Protein AF-A0A7Y5SCG9-F1 (afdb_monomer)

Mean predicted aligned error: 5.26 Å

Secondary structure (DSSP, 8-state):
-TT-TTEEEEE-TT--EEEEEEESSGGGHHHHHHHHHHHHHHHHHTHHHHHHHH---SSPPEEEEEESSHHHHGGGGGGSEEEEEEEE-TTS-EEEEEE--

pLDDT: mean 87.72, std 11.24, range [52.88, 98.0]

Sequence (101 aa):
CPVAPGVALARDAAGSLHLVARSESANDVGRTWCELDAALGWAMLNAPLLAAAVSVRIAPPTRHLLAREPREARRLLDGGVRVYALCVNKDGTPIAGVPLN

Solvent-accessible surface area (backbone atoms only — not comparable to full-atom values): 5649 Å² total; per-residue (Å²): 60,98,87,14,78,74,26,47,78,48,69,53,98,84,19,46,41,34,39,39,31,70,25,85,40,65,86,42,39,67,58,46,48,54,35,51,52,48,37,48,54,51,48,62,78,39,28,70,58,45,25,71,76,68,58,31,55,85,63,89,58,50,39,36,39,32,20,58,40,41,74,69,53,52,82,52,47,89,74,71,42,49,48,16,37,44,40,56,46,98,88,63,50,78,41,85,56,49,76,64,129

Structure (mmCIF, N/CA/C/O backbone):
data_AF-A0A7Y5SCG9-F1
#
_entry.id   AF-A0A7Y5SCG9-F1
#
loop_
_atom_site.group_PDB
_atom_site.id
_atom_site.type_symbol
_atom_site.label_atom_id
_atom_site.label_alt_id
_atom_site.label_comp_id
_atom_site.label_asym_id
_atom_site.label_entity_id
_atom_site.label_seq_id
_atom_site.pdbx_PDB_ins_code
_atom_site.Cartn_x
_atom_site.Cartn_y
_atom_site.Cartn_z
_atom_site.occupancy
_atom_site.B_iso_or_equiv
_atom_s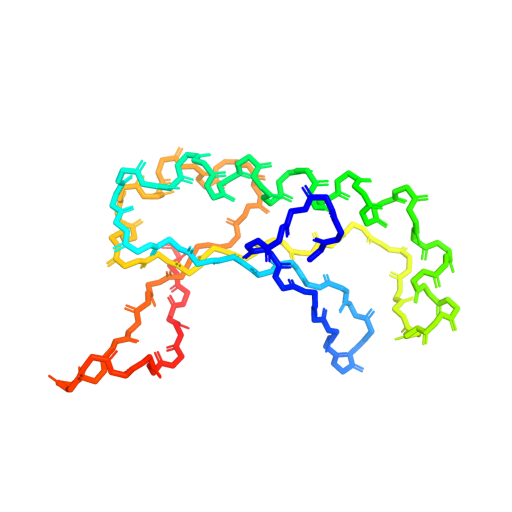ite.auth_seq_id
_atom_site.auth_comp_id
_atom_site.auth_asym_id
_atom_site.auth_atom_id
_atom_site.pdbx_PDB_model_num
ATOM 1 N N . CYS A 1 1 ? -7.805 -0.340 -3.648 1.00 91.75 1 CYS A N 1
ATOM 2 C CA . CYS A 1 1 ? -8.227 0.931 -3.020 1.00 91.75 1 CYS A CA 1
ATOM 3 C C . CYS A 1 1 ? -9.299 1.551 -3.915 1.00 91.75 1 CYS A C 1
ATOM 5 O O . CYS A 1 1 ? -9.126 1.448 -5.124 1.00 91.75 1 CYS A O 1
ATOM 7 N N . PRO A 1 2 ? -10.376 2.178 -3.402 1.00 93.62 2 PRO A N 1
ATOM 8 C CA . PRO A 1 2 ? -11.429 2.733 -4.264 1.00 93.62 2 PRO A CA 1
ATOM 9 C C . PRO A 1 2 ? -10.938 3.789 -5.263 1.00 93.62 2 PRO A C 1
ATOM 11 O O . PRO A 1 2 ? -11.438 3.845 -6.378 1.00 93.62 2 PRO A O 1
ATOM 14 N N . VAL A 1 3 ? -9.936 4.589 -4.884 1.00 95.81 3 VAL A N 1
ATOM 15 C CA . VAL A 1 3 ? -9.367 5.651 -5.740 1.00 95.81 3 VAL A CA 1
ATOM 16 C C . VAL A 1 3 ? -8.096 5.226 -6.484 1.00 95.81 3 VAL A C 1
ATOM 18 O O . VAL A 1 3 ? -7.582 5.975 -7.304 1.00 95.81 3 VAL A O 1
ATOM 21 N N . ALA A 1 4 ? -7.582 4.032 -6.187 1.00 96.69 4 ALA A N 1
ATOM 22 C CA . ALA A 1 4 ? -6.381 3.464 -6.791 1.00 96.69 4 ALA A CA 1
ATOM 23 C C . ALA A 1 4 ? -6.556 1.936 -6.912 1.00 96.69 4 ALA A C 1
ATOM 25 O O . ALA A 1 4 ? -6.158 1.183 -6.011 1.00 96.69 4 ALA A O 1
ATOM 26 N N . PRO A 1 5 ? -7.226 1.452 -7.976 1.00 92.38 5 PRO A N 1
ATOM 27 C CA . PRO A 1 5 ? -7.559 0.035 -8.132 1.00 92.38 5 PRO A CA 1
ATOM 28 C C . PRO A 1 5 ? -6.340 -0.898 -8.143 1.00 92.38 5 PRO A C 1
ATOM 30 O O . PRO A 1 5 ? -6.449 -2.025 -7.667 1.00 92.38 5 PRO A O 1
ATOM 33 N N . GLY A 1 6 ? -5.178 -0.417 -8.601 1.00 94.12 6 GLY A N 1
ATOM 34 C CA . GLY A 1 6 ? -3.907 -1.153 -8.587 1.00 94.12 6 GLY A CA 1
ATOM 35 C C . GLY A 1 6 ? -3.273 -1.331 -7.200 1.00 94.12 6 GLY A C 1
ATOM 36 O O . GLY A 1 6 ? -2.307 -2.081 -7.062 1.00 94.12 6 GLY A O 1
ATOM 37 N N . VAL A 1 7 ? -3.819 -0.685 -6.161 1.00 97.31 7 VAL A N 1
ATOM 38 C CA . VAL A 1 7 ? -3.293 -0.739 -4.790 1.00 97.31 7 VAL A CA 1
ATOM 39 C C . VAL A 1 7 ? -4.147 -1.647 -3.913 1.00 97.31 7 VAL A C 1
ATOM 41 O O . VAL A 1 7 ? -5.310 -1.348 -3.611 1.00 97.31 7 VAL A O 1
ATOM 44 N N . ALA A 1 8 ? -3.550 -2.727 -3.423 1.00 96.50 8 ALA A N 1
ATOM 45 C CA . ALA A 1 8 ? -4.129 -3.574 -2.392 1.00 96.50 8 ALA A CA 1
ATOM 46 C C . ALA A 1 8 ? -3.959 -2.940 -1.001 1.00 96.50 8 ALA A C 1
ATOM 48 O O . ALA A 1 8 ? -2.930 -2.334 -0.698 1.00 96.50 8 ALA A O 1
ATOM 49 N N . LEU A 1 9 ? -4.974 -3.103 -0.149 1.00 95.50 9 LEU A N 1
ATOM 50 C CA . LEU A 1 9 ? -4.908 -2.753 1.268 1.00 95.50 9 LEU A CA 1
ATOM 51 C C . LEU A 1 9 ? -4.752 -4.037 2.074 1.00 95.50 9 LEU A C 1
ATOM 53 O O . LEU A 1 9 ? -5.535 -4.968 1.900 1.00 95.50 9 LEU A O 1
ATOM 57 N N . ALA A 1 10 ? -3.768 -4.072 2.963 1.00 95.12 10 ALA A N 1
ATOM 58 C CA . ALA A 1 10 ? -3.502 -5.214 3.827 1.00 95.12 10 ALA A CA 1
ATOM 59 C C . ALA A 1 10 ? -3.279 -4.763 5.271 1.00 95.12 10 ALA A C 1
ATOM 61 O O . ALA A 1 10 ? -2.806 -3.656 5.519 1.00 95.12 10 ALA A O 1
ATOM 62 N N . ARG A 1 11 ? -3.597 -5.630 6.232 1.00 95.31 11 ARG A N 1
ATOM 63 C CA . ARG A 1 11 ? -3.349 -5.398 7.658 1.00 95.31 11 ARG A CA 1
ATOM 64 C C . ARG A 1 11 ? -2.397 -6.462 8.186 1.00 95.31 11 ARG A C 1
ATOM 66 O O . ARG A 1 11 ? -2.606 -7.641 7.907 1.00 95.31 11 ARG A O 1
ATOM 73 N N . ASP A 1 12 ? -1.391 -6.061 8.955 1.00 94.56 12 ASP A N 1
ATOM 74 C CA . ASP A 1 12 ? -0.533 -7.012 9.668 1.00 94.56 12 ASP A CA 1
ATOM 75 C C . ASP A 1 12 ? -1.176 -7.505 10.986 1.00 94.56 12 ASP A C 1
ATOM 77 O O . ASP A 1 12 ? -2.279 -7.107 11.374 1.00 94.56 12 ASP A O 1
ATOM 81 N N . ALA A 1 13 ? -0.486 -8.398 11.699 1.00 94.00 13 ALA A N 1
ATOM 82 C CA . ALA A 1 13 ? -0.947 -8.901 12.996 1.00 94.00 13 ALA A CA 1
ATOM 83 C C . ALA A 1 13 ? -0.954 -7.827 14.103 1.00 94.00 13 ALA A C 1
ATOM 85 O O . ALA A 1 13 ? -1.678 -7.967 15.085 1.00 94.00 13 ALA A O 1
ATOM 86 N N . ALA A 1 14 ? -0.182 -6.748 13.944 1.00 94.25 14 ALA A N 1
ATOM 87 C CA . ALA A 1 14 ? -0.131 -5.617 14.869 1.00 94.25 14 ALA A CA 1
ATOM 88 C C . ALA A 1 14 ? -1.191 -4.540 14.558 1.00 94.25 14 ALA A C 1
ATOM 90 O O . ALA A 1 14 ? -1.231 -3.494 15.212 1.00 94.25 14 ALA A O 1
ATOM 91 N N . GLY A 1 15 ? -2.039 -4.765 13.550 1.00 95.25 15 GLY A N 1
ATOM 92 C CA . GLY A 1 15 ? -3.058 -3.821 13.108 1.00 95.25 15 GLY A CA 1
ATOM 93 C C . GLY A 1 15 ? -2.519 -2.672 12.252 1.00 95.25 15 GLY A C 1
ATOM 94 O O . GLY A 1 15 ? -3.246 -1.716 12.003 1.00 95.25 15 GLY A O 1
ATOM 95 N N . SER A 1 16 ? -1.266 -2.705 11.802 1.00 96.12 16 SER A N 1
ATOM 96 C CA . SER A 1 16 ? -0.730 -1.703 10.874 1.00 96.12 16 SER A CA 1
ATOM 97 C C . SER A 1 16 ? -1.368 -1.859 9.495 1.00 96.12 16 SER A C 1
ATOM 99 O O . SER A 1 16 ? -1.547 -2.979 9.015 1.00 96.12 16 SER A O 1
ATOM 101 N N . LEU A 1 17 ? -1.690 -0.738 8.847 1.00 96.69 17 LEU A N 1
ATOM 102 C CA . LEU A 1 17 ? -2.183 -0.721 7.471 1.00 96.69 17 LEU A CA 1
ATOM 103 C C . LEU A 1 17 ? -1.009 -0.651 6.484 1.00 96.69 17 LEU A C 1
ATOM 105 O O . LEU A 1 17 ? -0.089 0.156 6.634 1.00 96.69 17 LEU A O 1
ATOM 109 N N . HIS A 1 18 ? -1.080 -1.482 5.453 1.00 96.75 18 HIS A N 1
ATOM 110 C CA . HIS A 1 18 ? -0.117 -1.586 4.369 1.00 96.75 18 HIS A CA 1
ATOM 111 C C . HIS A 1 18 ? -0.813 -1.326 3.035 1.00 96.75 18 HIS A C 1
ATOM 113 O O . HIS A 1 18 ? -1.884 -1.872 2.763 1.00 96.75 18 HIS A O 1
ATOM 119 N N . LEU A 1 19 ? -0.183 -0.505 2.202 1.00 97.12 19 LEU A N 1
ATOM 120 C CA . LEU A 1 19 ? -0.597 -0.226 0.832 1.00 97.12 19 LEU A CA 1
ATOM 121 C C . LEU A 1 19 ? 0.395 -0.912 -0.094 1.00 97.12 19 LEU A C 1
ATOM 123 O O . LEU A 1 19 ? 1.585 -0.610 -0.036 1.00 97.12 19 LEU A O 1
ATOM 127 N N . VAL A 1 20 ? -0.072 -1.850 -0.910 1.00 96.12 20 VAL A N 1
ATOM 128 C CA . VAL A 1 20 ? 0.794 -2.679 -1.753 1.00 96.12 20 VAL A CA 1
ATOM 129 C C . VAL A 1 20 ? 0.407 -2.486 -3.206 1.00 96.12 20 VAL A C 1
ATOM 131 O O . VAL A 1 20 ? -0.745 -2.706 -3.572 1.00 96.12 20 VAL A O 1
ATOM 134 N N . ALA A 1 21 ? 1.371 -2.100 -4.031 1.00 94.94 21 ALA A N 1
ATOM 135 C CA . ALA A 1 21 ? 1.197 -1.972 -5.468 1.00 94.94 21 ALA A CA 1
ATOM 136 C C . ALA A 1 21 ? 2.277 -2.760 -6.209 1.00 94.94 21 ALA A C 1
ATOM 138 O O . ALA A 1 21 ? 3.357 -3.023 -5.669 1.00 94.94 21 ALA A O 1
ATOM 139 N N . ARG A 1 22 ? 1.978 -3.144 -7.451 1.00 93.00 22 ARG A N 1
ATOM 140 C CA . ARG A 1 22 ? 2.884 -3.908 -8.309 1.00 93.00 22 ARG A CA 1
ATOM 141 C C . ARG A 1 22 ? 3.142 -3.156 -9.608 1.00 93.00 22 ARG A C 1
ATOM 143 O O . ARG A 1 22 ? 2.199 -2.760 -10.282 1.00 93.00 22 ARG A O 1
ATOM 150 N N . SER A 1 23 ? 4.417 -3.030 -9.945 1.00 91.62 23 SER A N 1
ATOM 151 C CA . SER A 1 23 ? 4.925 -2.515 -11.211 1.00 91.62 23 SER A CA 1
ATOM 152 C C . SER A 1 23 ? 5.458 -3.685 -12.042 1.00 91.62 23 SER A C 1
ATOM 154 O O . SER A 1 23 ? 6.289 -4.471 -11.570 1.00 91.62 23 SER A O 1
ATOM 156 N N . GLU A 1 24 ? 4.955 -3.819 -13.269 1.00 88.56 24 GLU A N 1
ATOM 157 C CA . GLU A 1 24 ? 5.327 -4.895 -14.197 1.00 88.56 24 GLU A CA 1
ATOM 158 C C . GLU A 1 24 ? 6.526 -4.524 -15.075 1.00 88.56 24 GLU A C 1
ATOM 160 O O . GLU A 1 24 ? 7.171 -5.406 -15.645 1.00 88.56 24 GLU A O 1
ATOM 165 N N . SER A 1 25 ? 6.833 -3.231 -15.198 1.00 88.94 25 SER A N 1
ATOM 166 C CA . SER A 1 25 ? 7.907 -2.725 -16.059 1.00 88.94 25 SER A CA 1
ATOM 167 C C . SER A 1 25 ? 8.483 -1.418 -15.527 1.00 88.94 25 SER A C 1
ATOM 169 O O . SER A 1 25 ? 7.804 -0.683 -14.822 1.00 88.94 25 SER A O 1
ATOM 171 N N . ALA A 1 26 ? 9.698 -1.050 -15.924 1.00 84.94 26 ALA A N 1
ATOM 172 C CA . ALA A 1 26 ? 10.261 0.256 -15.560 1.00 84.94 26 ALA A CA 1
ATOM 173 C C . ALA A 1 26 ? 9.344 1.448 -15.923 1.00 84.94 26 ALA A C 1
ATOM 175 O O . ALA A 1 26 ? 9.273 2.438 -15.193 1.00 84.94 26 ALA A O 1
ATOM 176 N N . ASN A 1 27 ? 8.591 1.333 -17.021 1.00 87.25 27 ASN A N 1
ATOM 177 C CA . ASN A 1 27 ? 7.748 2.407 -17.547 1.00 87.25 27 ASN A CA 1
ATOM 178 C C . ASN A 1 27 ? 6.493 2.685 -16.705 1.00 87.25 27 ASN A C 1
ATOM 180 O O . ASN A 1 27 ? 5.937 3.779 -16.793 1.00 87.25 27 ASN A O 1
ATOM 184 N N . ASP A 1 28 ? 6.022 1.726 -15.900 1.00 89.94 28 ASP A N 1
ATOM 185 C CA . ASP A 1 28 ? 4.814 1.900 -15.082 1.00 89.94 28 ASP A CA 1
ATOM 186 C C . ASP A 1 28 ? 5.102 2.282 -13.624 1.00 89.94 28 ASP A C 1
ATOM 188 O O . ASP A 1 28 ? 4.169 2.582 -12.874 1.00 89.94 28 ASP A O 1
ATOM 192 N N . VAL A 1 29 ? 6.377 2.341 -13.229 1.00 89.06 29 VAL A N 1
ATOM 193 C CA . VAL A 1 29 ? 6.805 2.676 -11.866 1.00 89.06 29 VAL A CA 1
ATOM 194 C C . VAL A 1 29 ? 6.234 4.027 -11.423 1.00 89.06 29 VAL A C 1
ATOM 196 O O . VAL A 1 29 ? 5.643 4.116 -10.349 1.00 89.06 29 VAL A O 1
ATOM 199 N N . GLY A 1 30 ? 6.355 5.072 -12.251 1.00 88.88 30 GLY A N 1
ATOM 200 C CA . GLY A 1 30 ? 5.863 6.414 -11.915 1.00 88.88 30 GLY A CA 1
ATOM 201 C C . GLY A 1 30 ? 4.343 6.465 -11.727 1.00 88.88 30 GLY A C 1
ATOM 202 O O . GLY A 1 30 ? 3.852 7.067 -10.776 1.00 88.88 30 GLY A O 1
ATOM 203 N N . ARG A 1 31 ? 3.585 5.758 -12.575 1.00 92.12 31 ARG A N 1
ATOM 204 C CA . ARG A 1 31 ? 2.129 5.622 -12.412 1.00 92.12 31 ARG A CA 1
ATOM 205 C C . ARG A 1 31 ? 1.787 4.893 -11.111 1.00 92.12 31 ARG A C 1
ATOM 207 O O . ARG A 1 31 ? 0.962 5.370 -10.340 1.00 92.12 31 ARG A O 1
ATOM 214 N N . THR A 1 32 ? 2.449 3.765 -10.862 1.00 92.88 32 THR A N 1
ATOM 215 C CA . THR A 1 32 ? 2.245 2.932 -9.667 1.00 92.88 32 THR A CA 1
ATOM 216 C C . THR A 1 32 ? 2.558 3.710 -8.384 1.00 92.88 32 THR A C 1
ATOM 218 O O . THR A 1 32 ? 1.885 3.553 -7.367 1.00 92.88 32 THR A O 1
ATOM 221 N N . TRP A 1 33 ? 3.547 4.603 -8.440 1.00 91.19 33 TRP A N 1
ATOM 222 C CA . TRP A 1 33 ? 3.852 5.541 -7.367 1.00 91.19 33 TRP A CA 1
ATOM 223 C C . TRP A 1 33 ? 2.697 6.512 -7.097 1.00 91.19 33 TRP A C 1
ATOM 225 O O . TRP A 1 33 ? 2.236 6.618 -5.961 1.00 91.19 33 TRP A O 1
ATOM 235 N N . CYS A 1 34 ? 2.191 7.196 -8.128 1.00 92.44 34 CYS A N 1
ATOM 236 C CA . CYS A 1 34 ? 1.061 8.115 -7.975 1.00 92.44 34 CYS A CA 1
ATOM 237 C C . CYS A 1 34 ? -0.182 7.410 -7.408 1.00 92.44 34 CYS A C 1
ATOM 239 O O . CYS A 1 34 ? -0.900 7.982 -6.590 1.00 92.44 34 CYS A O 1
ATOM 241 N N . GLU A 1 35 ? -0.417 6.157 -7.799 1.00 95.25 35 GLU A N 1
ATOM 242 C CA . GLU A 1 35 ? -1.489 5.331 -7.239 1.00 95.25 35 GLU A CA 1
ATOM 243 C C . GLU A 1 35 ? -1.289 5.051 -5.740 1.00 95.25 35 GLU A C 1
ATOM 245 O O . GLU A 1 35 ? -2.249 5.138 -4.970 1.00 95.25 35 GLU A O 1
ATOM 250 N N . LEU A 1 36 ? -0.057 4.764 -5.301 1.00 95.25 36 LEU A N 1
ATOM 251 C CA . LEU A 1 36 ? 0.270 4.597 -3.879 1.00 95.25 36 LEU A CA 1
ATOM 252 C C . LEU A 1 36 ? 0.036 5.883 -3.076 1.00 95.25 36 LEU A C 1
ATOM 254 O O . LEU A 1 36 ? -0.484 5.805 -1.961 1.00 95.25 36 LEU A O 1
ATOM 258 N N . ASP A 1 37 ? 0.370 7.051 -3.626 1.00 94.56 37 ASP A N 1
ATOM 259 C CA . ASP A 1 37 ? 0.131 8.340 -2.964 1.00 94.56 37 ASP A CA 1
ATOM 260 C C . ASP A 1 37 ? -1.361 8.688 -2.896 1.00 94.56 37 ASP A C 1
ATOM 262 O O . ASP A 1 37 ? -1.856 9.118 -1.850 1.00 94.56 37 ASP A O 1
ATOM 266 N N . ALA A 1 38 ? -2.117 8.419 -3.963 1.00 96.75 38 ALA A N 1
ATOM 267 C CA . ALA A 1 38 ? -3.571 8.570 -3.954 1.00 96.75 38 ALA A CA 1
ATOM 268 C C . ALA A 1 38 ? -4.226 7.643 -2.914 1.00 96.75 38 ALA A C 1
ATOM 270 O O . ALA A 1 38 ? -5.091 8.069 -2.142 1.00 96.75 38 ALA A O 1
ATOM 271 N N . ALA A 1 39 ? -3.781 6.384 -2.844 1.00 97.69 39 ALA A N 1
ATOM 272 C CA . ALA A 1 39 ? -4.251 5.427 -1.849 1.00 97.69 39 ALA A CA 1
ATOM 273 C C . ALA A 1 39 ? -3.893 5.846 -0.417 1.00 97.69 39 ALA A C 1
ATOM 275 O O . ALA A 1 39 ? -4.711 5.663 0.486 1.00 97.69 39 ALA A O 1
ATOM 276 N N . LEU A 1 40 ? -2.706 6.426 -0.208 1.00 96.56 40 LEU A N 1
ATOM 277 C CA . LEU A 1 40 ? -2.281 6.975 1.079 1.00 96.56 40 LEU A CA 1
ATOM 278 C C . LEU A 1 40 ? -3.211 8.100 1.528 1.00 96.56 40 LEU A C 1
ATOM 280 O O . LEU A 1 40 ? -3.752 8.029 2.631 1.00 96.56 40 LEU A O 1
ATOM 284 N N . GLY A 1 41 ? -3.439 9.095 0.668 1.00 96.88 41 GLY A N 1
ATOM 285 C CA . GLY A 1 41 ? -4.334 10.212 0.970 1.00 96.88 41 GLY A CA 1
ATOM 286 C C . GLY A 1 41 ? -5.746 9.733 1.307 1.00 96.88 41 GLY A C 1
ATOM 287 O O . GLY A 1 41 ? -6.312 10.125 2.329 1.00 96.88 41 GLY A O 1
ATOM 288 N N . TRP A 1 42 ? -6.286 8.806 0.512 1.00 97.94 42 TRP A N 1
ATOM 289 C CA . TRP A 1 42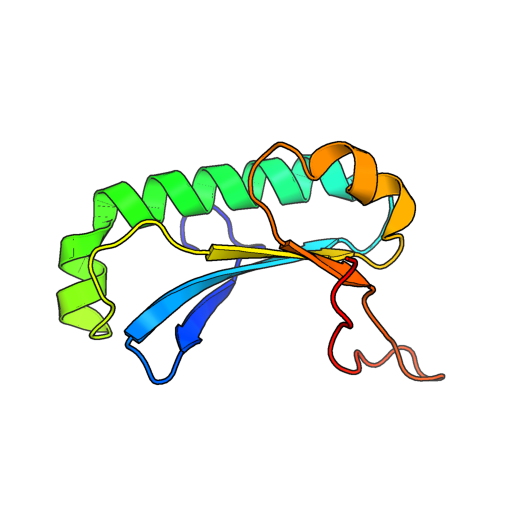 ? -7.589 8.203 0.787 1.00 97.94 42 TRP A CA 1
ATOM 290 C C . TRP A 1 42 ? -7.617 7.451 2.122 1.00 97.94 42 TRP A C 1
ATOM 292 O O . TRP A 1 42 ? -8.541 7.647 2.911 1.00 97.94 42 TRP A O 1
ATOM 302 N N . ALA A 1 43 ? -6.614 6.619 2.407 1.00 97.38 43 ALA A N 1
ATOM 303 C CA . ALA A 1 43 ? -6.563 5.840 3.640 1.00 97.38 43 ALA A CA 1
ATOM 304 C C . ALA A 1 43 ? -6.444 6.738 4.878 1.00 97.38 43 ALA A C 1
ATOM 306 O O . ALA A 1 43 ? -7.083 6.462 5.889 1.00 97.38 43 ALA A O 1
ATOM 307 N N . MET A 1 44 ? -5.683 7.832 4.792 1.00 97.31 44 MET A N 1
ATOM 308 C CA . MET A 1 44 ? -5.559 8.808 5.876 1.00 97.31 44 MET A CA 1
ATOM 309 C C . MET A 1 44 ? -6.872 9.558 6.128 1.00 97.31 44 MET A C 1
ATOM 311 O O . MET A 1 44 ? -7.293 9.666 7.277 1.00 97.31 44 MET A O 1
ATOM 315 N N . LEU A 1 45 ? -7.559 10.009 5.072 1.00 98.00 45 LEU A N 1
ATOM 316 C CA . LEU A 1 45 ? -8.865 10.672 5.189 1.00 98.00 45 LEU A CA 1
ATOM 317 C C . LEU A 1 45 ? -9.954 9.746 5.755 1.00 98.00 45 LEU A C 1
ATOM 319 O O . LEU A 1 45 ? -10.883 10.212 6.407 1.00 98.00 45 LEU A O 1
ATOM 323 N N . ASN A 1 46 ? -9.830 8.436 5.530 1.00 97.62 46 ASN A N 1
ATOM 324 C CA . ASN A 1 46 ? -10.798 7.427 5.964 1.00 97.62 46 ASN A CA 1
ATOM 325 C C . ASN A 1 46 ? -10.299 6.583 7.150 1.00 97.62 46 ASN A C 1
ATOM 327 O O . ASN A 1 46 ? -10.881 5.539 7.449 1.00 97.62 46 ASN A O 1
ATOM 331 N N . ALA A 1 47 ? -9.237 7.008 7.844 1.00 96.62 47 ALA A N 1
ATOM 332 C CA . ALA A 1 47 ? -8.591 6.197 8.876 1.00 96.62 47 ALA A CA 1
ATOM 333 C C . ALA A 1 47 ? -9.540 5.754 10.012 1.00 96.62 47 ALA A C 1
ATOM 335 O O . ALA A 1 47 ? -9.480 4.579 10.380 1.00 96.62 47 ALA A O 1
ATOM 336 N N . PRO A 1 48 ? -10.465 6.594 10.530 1.00 97.31 48 PRO A N 1
ATOM 337 C CA . PRO A 1 48 ? -11.435 6.151 11.536 1.00 97.31 48 PRO A CA 1
ATOM 338 C C . PRO A 1 48 ? -12.393 5.068 11.021 1.00 97.31 48 PRO A C 1
ATOM 340 O O . PRO A 1 48 ? -12.694 4.116 11.738 1.00 97.31 48 PRO A O 1
ATOM 343 N N . LEU A 1 49 ? -12.837 5.175 9.764 1.00 96.12 49 LEU A N 1
ATOM 344 C CA . LEU A 1 49 ? -13.718 4.186 9.141 1.00 96.12 49 LEU A CA 1
ATOM 345 C C . LEU A 1 49 ? -12.992 2.852 8.944 1.00 96.12 49 LEU A C 1
ATOM 347 O O . LEU A 1 49 ? -13.537 1.796 9.254 1.00 96.12 49 LEU A O 1
ATOM 351 N N . LEU A 1 50 ? -11.745 2.899 8.472 1.00 95.94 50 LEU A N 1
ATOM 352 C CA . LEU A 1 50 ? -10.905 1.711 8.334 1.00 95.94 50 LEU A CA 1
ATOM 353 C C . LEU A 1 50 ? -10.649 1.059 9.700 1.00 95.94 50 LEU A C 1
ATOM 355 O O . LEU A 1 50 ? -10.754 -0.161 9.823 1.00 95.94 50 LEU A O 1
ATOM 359 N N . ALA A 1 51 ? -10.365 1.851 10.738 1.00 96.56 51 ALA A N 1
ATOM 360 C CA . ALA A 1 51 ? -10.186 1.350 12.099 1.00 96.56 51 ALA A CA 1
ATOM 361 C C . ALA A 1 51 ? -11.447 0.64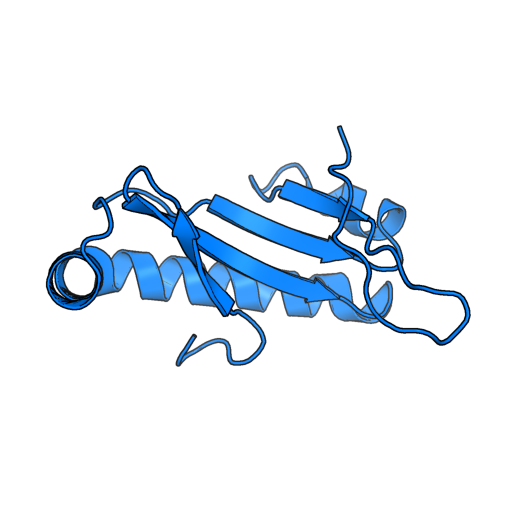4 12.620 1.00 96.56 51 ALA A C 1
ATOM 363 O O . ALA A 1 51 ? -11.345 -0.436 13.198 1.00 96.56 51 ALA A O 1
ATOM 364 N N . ALA A 1 52 ? -12.634 1.192 12.358 1.00 96.81 52 ALA A N 1
ATOM 365 C CA . ALA A 1 52 ? -13.894 0.560 12.742 1.00 96.81 52 ALA A CA 1
ATOM 366 C C . ALA A 1 52 ? -14.189 -0.725 11.946 1.00 96.81 52 ALA A C 1
ATOM 368 O O . ALA A 1 52 ? -14.625 -1.718 12.521 1.00 96.81 52 ALA A O 1
ATOM 369 N N . ALA A 1 53 ? -13.939 -0.725 10.633 1.00 95.25 53 ALA A N 1
ATOM 370 C CA . ALA A 1 53 ? -14.312 -1.829 9.748 1.00 95.25 53 ALA A CA 1
ATOM 371 C C . ALA A 1 53 ? -13.357 -3.028 9.822 1.00 95.25 53 ALA A C 1
ATOM 373 O O . ALA A 1 53 ? -13.787 -4.174 9.727 1.00 95.25 53 ALA A O 1
ATOM 374 N N . VAL A 1 54 ? -12.053 -2.769 9.950 1.00 94.00 54 VAL A N 1
ATOM 375 C CA . VAL A 1 54 ? -11.007 -3.801 9.860 1.00 94.00 54 VAL A CA 1
ATOM 376 C C . VAL A 1 54 ? -9.978 -3.704 10.987 1.00 94.00 54 VAL A C 1
ATOM 378 O O . VAL A 1 54 ? -8.891 -4.263 10.864 1.00 94.00 54 VAL A O 1
ATOM 381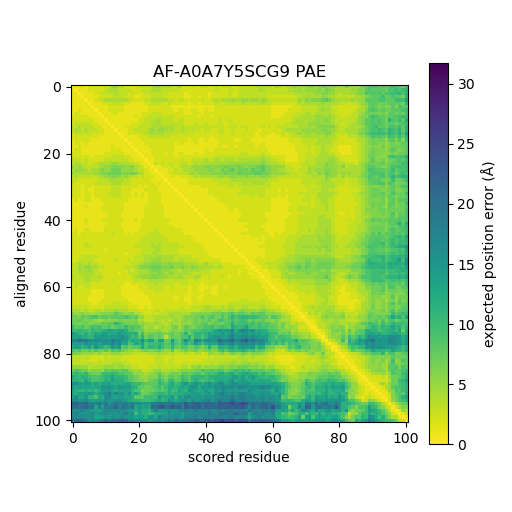 N N . SER A 1 55 ? -10.288 -3.014 12.089 1.00 93.81 55 SER A N 1
ATOM 382 C CA . SER A 1 55 ? -9.443 -2.923 13.297 1.00 93.81 55 SER A CA 1
ATOM 383 C C . SER A 1 55 ? -7.983 -2.552 13.007 1.00 93.81 55 SER A C 1
ATOM 385 O O . SER A 1 55 ? -7.059 -3.128 13.582 1.00 93.81 55 SER A O 1
ATOM 387 N N . VAL A 1 56 ? -7.760 -1.626 12.073 1.00 95.56 56 VAL A N 1
ATOM 388 C CA . VAL A 1 56 ? -6.427 -1.052 11.840 1.00 95.56 56 VAL A CA 1
ATOM 389 C C . VAL A 1 56 ? -6.127 0.039 12.866 1.00 95.56 56 VAL A C 1
ATOM 391 O O . VAL A 1 56 ? -7.024 0.738 13.338 1.00 95.56 56 VAL A O 1
ATOM 394 N N . ARG A 1 57 ? -4.848 0.224 13.187 1.00 95.12 57 ARG A N 1
ATOM 395 C CA . ARG A 1 57 ? -4.370 1.371 13.959 1.00 95.12 57 ARG A CA 1
ATOM 396 C C . ARG A 1 57 ? -4.492 2.638 13.120 1.00 95.12 57 ARG A C 1
ATOM 398 O O . ARG A 1 57 ? -4.179 2.638 11.930 1.00 95.12 57 ARG A O 1
ATOM 405 N N . ILE A 1 58 ? -4.884 3.730 13.765 1.00 94.25 58 ILE A N 1
ATOM 406 C CA . ILE A 1 58 ? -4.910 5.056 13.146 1.00 94.25 58 ILE A CA 1
ATOM 407 C C . ILE A 1 58 ? -3.472 5.585 13.119 1.00 94.25 58 ILE A C 1
ATOM 409 O O . ILE A 1 58 ? -2.997 6.198 14.071 1.00 94.25 58 ILE A O 1
ATOM 413 N N . ALA A 1 59 ? -2.760 5.281 12.041 1.00 93.62 59 ALA A N 1
ATOM 414 C CA . ALA A 1 59 ? -1.398 5.730 11.777 1.00 93.62 59 ALA A CA 1
ATOM 415 C C . ALA A 1 59 ? -1.169 5.816 10.257 1.00 93.62 59 ALA A C 1
ATOM 417 O O . ALA A 1 59 ? -1.896 5.158 9.506 1.00 93.62 59 ALA A O 1
ATOM 418 N N . PRO A 1 60 ? -0.167 6.583 9.785 1.00 94.31 60 PRO A N 1
ATOM 419 C CA . PRO A 1 60 ? 0.205 6.590 8.375 1.00 94.31 60 PRO A CA 1
ATOM 420 C C . PRO A 1 60 ? 0.526 5.169 7.870 1.00 94.31 60 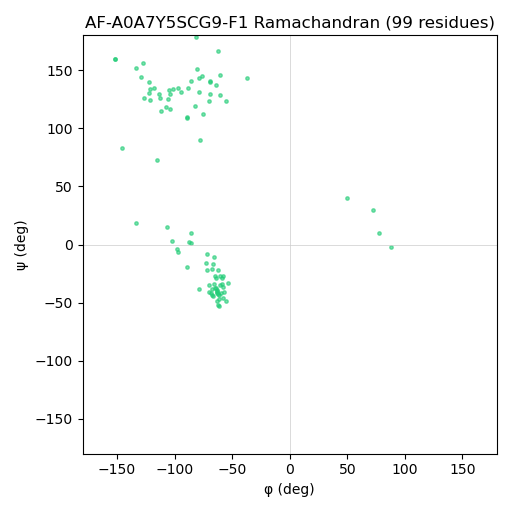PRO A C 1
ATOM 422 O O . PRO A 1 60 ? 1.397 4.503 8.440 1.00 94.31 60 PRO A O 1
ATOM 425 N N . PRO A 1 61 ? -0.161 4.684 6.821 1.00 95.19 61 PRO A N 1
ATOM 426 C CA . PRO A 1 61 ? 0.105 3.376 6.238 1.00 95.19 61 PRO A CA 1
ATOM 427 C C . PRO A 1 61 ? 1.524 3.240 5.689 1.00 95.19 61 PRO A C 1
ATOM 429 O O . PRO A 1 61 ? 2.077 4.172 5.102 1.00 95.19 61 PRO A O 1
ATOM 432 N N . THR A 1 62 ? 2.086 2.037 5.790 1.00 94.62 62 THR A N 1
ATOM 433 C CA . THR A 1 62 ? 3.342 1.725 5.094 1.00 94.62 62 THR A CA 1
ATOM 434 C C . THR A 1 62 ? 3.050 1.441 3.623 1.00 94.62 62 THR A C 1
ATOM 436 O O . THR A 1 62 ? 2.169 0.644 3.306 1.00 94.62 62 THR A O 1
ATOM 439 N N . ARG A 1 63 ? 3.797 2.070 2.713 1.00 94.19 63 ARG A N 1
ATOM 440 C CA . ARG A 1 63 ? 3.680 1.848 1.265 1.00 94.19 63 ARG A CA 1
ATOM 441 C C . ARG A 1 63 ? 4.728 0.845 0.792 1.00 94.19 63 ARG A C 1
ATOM 443 O O . ARG A 1 63 ? 5.901 0.954 1.152 1.00 94.19 63 ARG A O 1
ATOM 450 N N . HIS A 1 64 ? 4.296 -0.101 -0.029 1.00 94.19 64 HIS A N 1
ATOM 451 C CA . HIS A 1 64 ? 5.104 -1.169 -0.596 1.00 94.19 64 HIS A CA 1
ATOM 452 C C . HIS A 1 64 ? 4.948 -1.176 -2.114 1.00 94.19 64 HIS A C 1
ATOM 454 O O . HIS A 1 64 ? 3.834 -1.286 -2.629 1.00 94.19 64 HIS A O 1
ATOM 460 N N . LEU A 1 65 ? 6.072 -1.111 -2.819 1.00 92.25 65 LEU A N 1
ATOM 461 C CA . LEU A 1 65 ? 6.139 -1.263 -4.265 1.00 92.25 65 LEU A CA 1
ATOM 462 C C . LEU A 1 65 ? 6.860 -2.566 -4.603 1.00 92.25 65 LEU A C 1
ATOM 464 O O . LEU A 1 65 ? 8.049 -2.709 -4.331 1.00 92.25 65 LEU A O 1
ATOM 468 N N . LEU A 1 66 ? 6.147 -3.507 -5.214 1.00 91.75 66 LEU A N 1
ATOM 469 C CA . LEU A 1 66 ? 6.732 -4.703 -5.810 1.00 91.75 66 LEU A CA 1
ATOM 470 C C . LEU A 1 66 ? 7.099 -4.375 -7.260 1.00 91.75 66 LEU A C 1
ATOM 472 O O . LEU A 1 66 ? 6.209 -4.203 -8.088 1.00 91.75 66 LEU A O 1
ATOM 476 N N . ALA A 1 67 ? 8.386 -4.266 -7.572 1.00 90.00 67 ALA A N 1
ATOM 477 C CA . ALA A 1 67 ? 8.865 -3.877 -8.895 1.00 90.00 67 ALA A CA 1
ATOM 478 C C . ALA A 1 67 ? 9.594 -5.036 -9.577 1.00 90.00 67 ALA A C 1
ATOM 480 O O . ALA A 1 67 ? 10.514 -5.624 -9.003 1.00 90.00 67 ALA A O 1
ATOM 481 N N . ARG A 1 68 ? 9.223 -5.335 -10.827 1.00 86.25 68 ARG A N 1
ATOM 482 C CA . ARG A 1 68 ? 9.959 -6.289 -11.675 1.00 86.25 68 ARG A CA 1
ATOM 483 C C . ARG A 1 68 ? 11.362 -5.790 -12.025 1.00 86.25 68 ARG A C 1
ATOM 485 O O . ARG A 1 68 ? 12.303 -6.577 -12.085 1.00 86.25 68 ARG A O 1
ATOM 492 N N . GLU A 1 69 ? 11.501 -4.475 -12.181 1.00 85.62 69 GLU A N 1
ATOM 493 C CA . GLU A 1 69 ? 12.758 -3.774 -12.460 1.00 85.62 69 GLU A CA 1
ATOM 494 C C . GLU A 1 69 ? 13.127 -2.844 -11.287 1.00 85.62 69 GLU A C 1
ATOM 496 O O . GLU A 1 69 ? 13.024 -1.619 -11.369 1.00 85.62 69 GLU A O 1
ATOM 501 N N . PRO A 1 70 ? 13.557 -3.413 -10.148 1.00 82.00 70 PRO A N 1
ATOM 502 C CA . PRO A 1 70 ? 13.727 -2.692 -8.885 1.00 82.00 70 PRO A CA 1
ATOM 503 C C . PRO A 1 70 ? 14.737 -1.536 -8.926 1.00 82.00 70 PRO A C 1
ATOM 505 O O . PRO A 1 70 ? 14.637 -0.593 -8.143 1.00 82.00 70 PRO A O 1
ATOM 508 N N . ARG A 1 71 ? 15.731 -1.601 -9.822 1.00 83.19 71 ARG A N 1
ATOM 509 C CA . ARG A 1 71 ? 16.771 -0.567 -9.952 1.00 83.19 71 ARG A CA 1
ATOM 510 C C . ARG A 1 71 ? 16.211 0.756 -10.467 1.00 83.19 71 ARG A C 1
ATOM 512 O O . ARG A 1 71 ? 16.612 1.800 -9.964 1.00 83.19 71 ARG A O 1
ATOM 519 N N . GLU A 1 72 ? 15.265 0.706 -11.399 1.00 79.75 72 GLU A N 1
ATOM 520 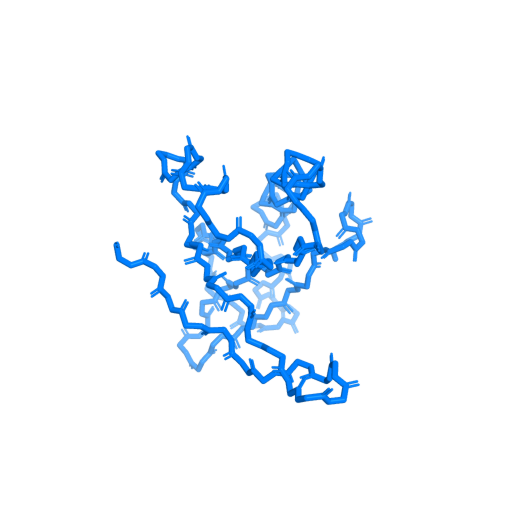C CA . GLU A 1 72 ? 14.612 1.900 -11.949 1.00 79.75 72 GLU A CA 1
ATOM 521 C C . GLU A 1 72 ? 13.699 2.556 -10.903 1.00 79.75 72 GLU A C 1
ATOM 523 O O . GLU A 1 72 ? 13.663 3.777 -10.767 1.00 79.75 72 GLU A O 1
ATOM 528 N N . ALA A 1 73 ? 13.066 1.741 -10.052 1.00 77.06 73 ALA A N 1
ATOM 529 C CA . ALA A 1 73 ? 12.281 2.210 -8.910 1.00 77.06 73 ALA A CA 1
ATOM 530 C C . ALA A 1 73 ? 13.130 2.767 -7.751 1.00 77.06 73 ALA A C 1
ATOM 532 O O . ALA A 1 73 ? 12.611 3.473 -6.886 1.00 77.06 73 ALA A O 1
ATOM 533 N N . ARG A 1 74 ? 14.442 2.497 -7.729 1.00 7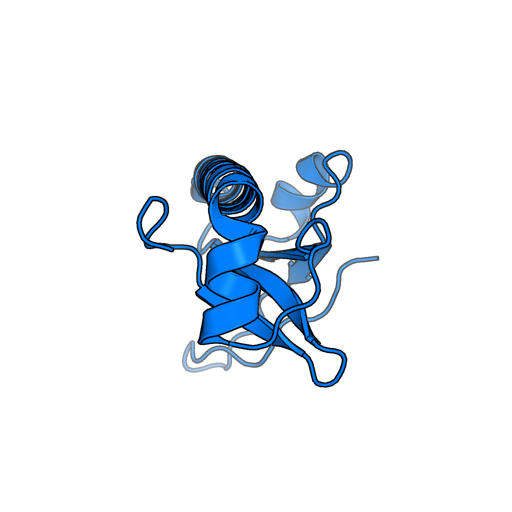3.31 74 ARG A N 1
ATOM 534 C CA . ARG A 1 74 ? 15.344 2.900 -6.639 1.00 73.31 74 ARG A CA 1
ATOM 535 C C . ARG A 1 74 ? 15.493 4.420 -6.518 1.00 73.31 74 ARG A C 1
ATOM 537 O O . ARG A 1 74 ? 15.707 4.925 -5.422 1.00 73.31 74 ARG A O 1
ATOM 544 N N . ARG A 1 75 ? 15.322 5.156 -7.622 1.00 71.38 75 ARG A N 1
ATOM 545 C CA . ARG A 1 75 ? 15.342 6.632 -7.644 1.00 71.38 75 ARG A CA 1
ATOM 546 C C . ARG A 1 75 ? 14.178 7.269 -6.878 1.00 71.38 75 ARG A C 1
ATOM 548 O O . ARG A 1 75 ? 14.190 8.471 -6.663 1.00 71.38 75 ARG A O 1
ATOM 555 N N . LEU A 1 76 ? 13.186 6.473 -6.479 1.00 67.56 76 LEU A N 1
ATOM 556 C CA . LEU A 1 76 ? 12.000 6.929 -5.759 1.00 67.56 76 LEU A CA 1
ATOM 557 C C . LEU A 1 76 ? 12.063 6.631 -4.249 1.00 67.56 76 LEU A C 1
ATOM 559 O O . LEU A 1 76 ? 11.110 6.905 -3.528 1.00 67.56 76 LEU A O 1
ATOM 563 N N . LEU A 1 77 ? 13.168 6.075 -3.738 1.00 65.06 77 LEU A N 1
ATOM 564 C CA . LEU A 1 77 ? 13.282 5.661 -2.331 1.00 65.06 77 LEU A CA 1
ATOM 565 C C . LEU A 1 77 ? 13.160 6.808 -1.313 1.00 65.06 77 LEU A C 1
ATOM 567 O O . LEU A 1 77 ? 12.765 6.558 -0.174 1.00 65.06 77 LEU A O 1
ATOM 571 N N . ASP A 1 78 ? 13.407 8.055 -1.716 1.00 66.88 78 ASP A N 1
ATOM 572 C CA . ASP A 1 78 ? 13.330 9.217 -0.818 1.00 66.88 78 ASP A CA 1
ATOM 573 C C . ASP A 1 78 ? 11.900 9.512 -0.333 1.00 66.88 78 ASP A C 1
ATOM 575 O O . ASP A 1 78 ? 11.698 10.194 0.670 1.00 66.88 78 ASP A O 1
ATOM 579 N N . GLY A 1 79 ? 10.881 8.965 -1.004 1.00 66.88 79 GLY A N 1
ATOM 580 C CA . GLY A 1 79 ? 9.481 9.226 -0.679 1.00 66.88 79 GLY A CA 1
ATOM 581 C C . GLY A 1 79 ? 8.882 8.334 0.410 1.00 66.88 79 GLY A C 1
ATOM 582 O O . GLY A 1 79 ? 7.666 8.356 0.584 1.00 66.88 79 GLY A O 1
ATOM 583 N N . GLY A 1 80 ? 9.674 7.534 1.135 1.00 79.06 80 GLY A N 1
ATOM 584 C CA . GLY A 1 80 ? 9.180 6.689 2.234 1.00 79.06 80 GLY A CA 1
ATOM 585 C C . GLY A 1 80 ? 8.361 5.475 1.773 1.00 79.06 80 GLY A C 1
ATOM 586 O O . GLY A 1 80 ? 7.444 5.035 2.474 1.00 79.06 80 GLY A O 1
ATOM 587 N N . VAL A 1 81 ? 8.665 4.956 0.581 1.00 88.38 81 VAL A N 1
ATOM 588 C CA . VAL A 1 81 ? 8.093 3.724 0.021 1.00 88.38 81 VAL A CA 1
ATOM 589 C C . VAL A 1 81 ? 9.127 2.610 0.120 1.00 88.38 81 VAL A C 1
ATOM 591 O O . VAL A 1 81 ? 10.283 2.778 -0.259 1.00 88.38 81 VAL A O 1
ATOM 594 N N . ARG A 1 82 ? 8.704 1.444 0.609 1.00 90.38 82 ARG A N 1
ATOM 595 C CA . ARG A 1 82 ? 9.541 0.243 0.624 1.00 90.38 82 ARG A CA 1
ATOM 596 C C . ARG A 1 82 ? 9.465 -0.425 -0.743 1.00 90.38 82 ARG A C 1
ATOM 598 O O . ARG A 1 82 ? 8.378 -0.820 -1.163 1.00 90.38 82 ARG A O 1
ATOM 605 N N . VAL A 1 83 ? 10.596 -0.559 -1.428 1.00 89.25 83 VAL A N 1
ATOM 606 C CA . VAL A 1 83 ? 10.659 -1.186 -2.754 1.00 89.25 83 VAL A CA 1
ATOM 607 C C . VAL A 1 83 ? 11.184 -2.612 -2.622 1.00 89.25 83 VAL A C 1
ATOM 609 O O . VAL A 1 83 ? 12.166 -2.873 -1.928 1.00 89.25 83 VAL A O 1
ATOM 612 N N . TYR A 1 84 ? 10.518 -3.538 -3.297 1.00 88.25 84 TYR A N 1
ATOM 613 C CA . TYR A 1 84 ? 10.839 -4.956 -3.309 1.00 88.25 84 TYR A CA 1
ATOM 614 C C . TYR A 1 84 ? 11.079 -5.397 -4.745 1.00 88.25 84 TYR A C 1
ATOM 616 O O . TYR A 1 84 ? 10.339 -5.007 -5.649 1.00 88.25 84 TYR A O 1
ATOM 624 N N . ALA A 1 85 ? 12.074 -6.252 -4.950 1.00 86.31 85 ALA A N 1
ATOM 625 C CA . ALA A 1 85 ? 12.210 -6.967 -6.207 1.00 86.31 85 ALA A CA 1
ATOM 626 C C . ALA A 1 85 ? 11.088 -8.006 -6.308 1.00 86.31 85 ALA A C 1
ATOM 628 O O . ALA A 1 85 ? 10.950 -8.851 -5.423 1.00 86.31 85 ALA A O 1
ATOM 629 N N . LEU A 1 86 ? 10.289 -7.950 -7.372 1.00 83.38 86 LEU A N 1
ATOM 630 C CA . LEU A 1 86 ? 9.297 -8.975 -7.665 1.00 83.38 86 LEU A CA 1
ATOM 631 C C . LEU A 1 86 ? 10.010 -10.211 -8.224 1.00 83.38 86 LEU A C 1
ATOM 633 O O . LEU A 1 86 ? 10.542 -10.179 -9.334 1.00 83.38 86 LEU A O 1
ATOM 637 N N . CYS A 1 87 ? 10.001 -11.306 -7.470 1.00 77.88 87 CYS A N 1
ATOM 638 C CA . CYS A 1 87 ? 10.476 -12.590 -7.962 1.00 77.88 87 CYS A CA 1
ATOM 639 C C . CYS A 1 87 ? 9.338 -13.313 -8.692 1.00 77.88 87 CYS A C 1
ATOM 641 O O . CYS A 1 87 ? 8.178 -13.274 -8.282 1.00 77.88 87 CYS A O 1
ATOM 643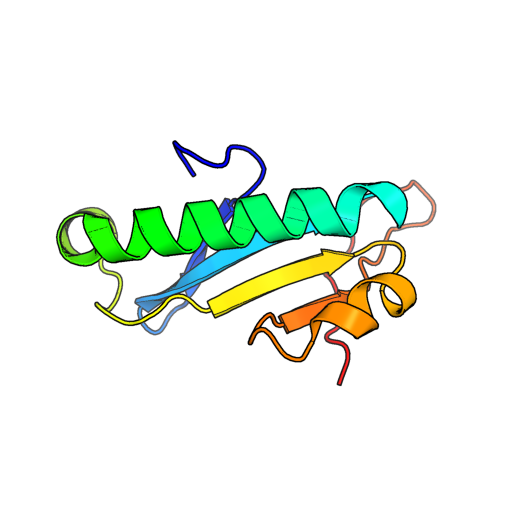 N N . VAL A 1 88 ? 9.666 -13.974 -9.797 1.00 78.00 88 VAL A N 1
ATOM 644 C CA . VAL A 1 88 ? 8.728 -14.811 -10.549 1.00 78.00 88 VAL A CA 1
ATOM 645 C C . VAL A 1 88 ? 9.360 -16.178 -10.788 1.00 78.00 88 VAL A C 1
ATOM 647 O O . VAL A 1 88 ? 10.571 -16.288 -10.983 1.00 78.00 88 VAL A O 1
ATOM 650 N N . ASN A 1 89 ? 8.542 -17.223 -10.750 1.00 79.19 89 ASN A N 1
ATOM 651 C CA . ASN A 1 89 ? 8.901 -18.572 -11.154 1.00 79.19 89 ASN A CA 1
ATOM 652 C C . ASN A 1 89 ? 9.276 -18.593 -12.639 1.00 79.19 89 ASN A C 1
ATOM 654 O O . ASN A 1 89 ? 8.984 -17.666 -13.397 1.00 79.19 89 ASN A O 1
ATOM 658 N N . LYS A 1 90 ? 9.884 -19.701 -13.077 1.00 77.31 90 LYS A N 1
ATOM 659 C CA . LYS A 1 90 ? 10.200 -19.932 -14.497 1.00 77.31 9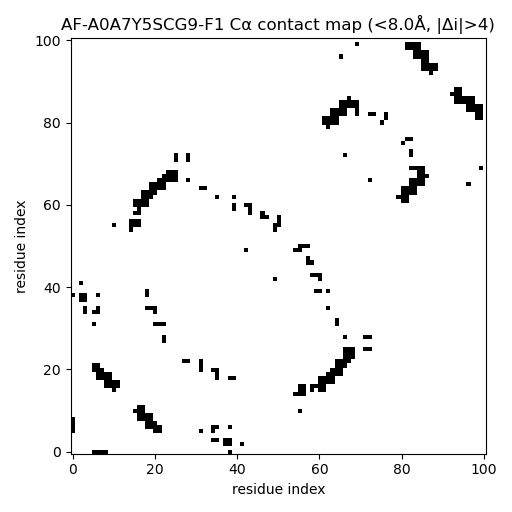0 LYS A CA 1
ATOM 660 C C . LYS A 1 90 ? 8.964 -19.882 -15.404 1.00 77.31 90 LYS A C 1
ATOM 662 O O . LYS A 1 90 ? 9.097 -19.554 -16.575 1.00 77.31 90 LYS A O 1
ATOM 667 N N . ASP A 1 91 ? 7.788 -20.187 -14.862 1.00 83.81 91 ASP A N 1
ATOM 668 C CA . ASP A 1 91 ? 6.493 -20.103 -15.546 1.00 83.81 91 ASP A CA 1
ATOM 669 C C . ASP A 1 91 ? 5.851 -18.701 -15.482 1.00 83.81 91 ASP A C 1
ATOM 671 O O . ASP A 1 91 ? 4.759 -18.495 -16.003 1.00 83.81 91 ASP A O 1
ATOM 675 N N . GLY A 1 92 ? 6.520 -17.726 -14.858 1.00 71.38 92 GLY A N 1
ATOM 676 C CA . GLY A 1 92 ? 6.031 -16.359 -14.685 1.00 71.38 92 GLY A CA 1
ATOM 677 C C . GLY A 1 92 ? 5.186 -16.130 -13.428 1.00 71.38 92 GLY A C 1
ATOM 678 O O . GLY A 1 92 ? 4.816 -14.986 -13.163 1.00 71.38 92 GLY A O 1
ATOM 679 N N . THR A 1 93 ? 4.911 -17.161 -12.622 1.00 75.38 93 THR A N 1
ATOM 680 C CA . THR A 1 93 ? 4.100 -17.026 -11.401 1.00 75.38 93 THR A CA 1
ATOM 681 C C . THR A 1 93 ? 4.845 -16.227 -10.324 1.00 75.38 93 THR A C 1
ATOM 683 O O . THR A 1 93 ? 5.982 -16.574 -10.009 1.00 75.38 93 THR A O 1
ATOM 686 N N . PRO A 1 94 ? 4.252 -15.194 -9.700 1.00 66.94 94 PRO A N 1
ATOM 687 C CA . PRO A 1 94 ? 4.909 -14.441 -8.633 1.00 66.94 94 PRO A CA 1
ATOM 688 C C . PRO A 1 94 ? 5.266 -15.307 -7.416 1.00 66.94 94 PRO A C 1
ATOM 690 O O . PRO A 1 94 ? 4.411 -15.981 -6.847 1.00 66.94 94 PRO A O 1
ATOM 693 N N . ILE A 1 95 ? 6.520 -15.226 -6.983 1.00 67.12 95 ILE A N 1
ATOM 694 C CA . ILE A 1 95 ? 7.040 -15.769 -5.723 1.00 67.12 95 ILE A CA 1
ATOM 695 C C . ILE A 1 95 ? 7.400 -14.534 -4.897 1.00 67.12 95 ILE A C 1
ATOM 697 O O . ILE A 1 95 ? 8.062 -13.647 -5.418 1.00 67.12 95 ILE A O 1
ATOM 701 N N . ALA A 1 96 ? 6.907 -14.399 -3.671 1.00 64.69 96 ALA A N 1
ATOM 702 C CA . ALA A 1 96 ? 6.972 -13.165 -2.872 1.00 64.69 96 ALA A CA 1
ATOM 703 C C . ALA A 1 96 ? 8.271 -12.321 -2.995 1.00 64.69 96 ALA A C 1
ATOM 705 O O . ALA A 1 96 ? 9.379 -12.847 -3.091 1.00 64.69 96 ALA A O 1
ATOM 706 N N . GLY A 1 97 ? 8.120 -10.990 -2.964 1.00 58.75 97 GLY A N 1
ATOM 707 C CA . GLY A 1 97 ? 9.209 -10.048 -3.237 1.00 58.75 97 GLY A CA 1
ATOM 708 C C . GLY A 1 97 ? 10.229 -9.882 -2.104 1.00 58.75 97 GLY A C 1
ATOM 709 O O . GLY A 1 97 ? 9.877 -9.887 -0.924 1.00 58.75 97 GLY A O 1
ATOM 710 N N . VAL A 1 98 ? 11.498 -9.682 -2.473 1.00 61.41 98 VAL A N 1
ATOM 711 C CA . VAL A 1 98 ? 12.622 -9.460 -1.541 1.00 61.41 98 VAL A CA 1
ATOM 712 C C . VAL A 1 98 ? 12.847 -7.952 -1.349 1.00 61.41 98 VAL A C 1
ATOM 714 O O . VAL A 1 98 ? 12.910 -7.238 -2.353 1.00 61.41 98 VAL A O 1
ATOM 717 N N . PRO A 1 99 ? 12.962 -7.435 -0.107 1.00 59.44 99 PRO A N 1
ATOM 718 C CA . PRO A 1 99 ? 13.193 -6.010 0.133 1.00 59.44 99 PRO A CA 1
ATOM 719 C C . PRO A 1 99 ? 14.543 -5.557 -0.431 1.00 59.44 99 PRO A C 1
ATOM 721 O O . PRO A 1 99 ? 15.555 -6.239 -0.267 1.00 59.44 99 PRO A O 1
ATOM 724 N N . LEU A 1 100 ? 14.559 -4.390 -1.074 1.00 56.34 100 LEU A N 1
ATOM 725 C CA . LEU A 1 100 ? 15.791 -3.709 -1.458 1.00 56.34 100 LEU A CA 1
ATOM 726 C C . LEU A 1 100 ? 16.203 -2.800 -0.302 1.00 56.34 100 LEU A C 1
ATOM 728 O O . LEU A 1 100 ? 15.535 -1.800 -0.039 1.00 56.34 100 LEU A O 1
ATOM 732 N N . ASN A 1 101 ? 17.285 -3.160 0.381 1.00 52.88 101 ASN A N 1
ATOM 733 C CA . ASN A 1 101 ? 17.978 -2.241 1.284 1.00 52.88 101 ASN A CA 1
ATOM 734 C C . ASN A 1 101 ? 18.781 -1.213 0.471 1.00 52.88 101 ASN A C 1
ATOM 736 O O . ASN A 1 101 ? 19.406 -1.598 -0.554 1.00 52.88 101 ASN A O 1
#

Foldseek 3Di:
DVQQPQWDWDADPVQAIETEGEAEDLVCLVVRVVSQVRVQVVCLVCVVVCCVPPVHDNDRHAYEYAYCCQVSNVVVVVVRHWYWDFDADPVRHTDDTHTDD

Radius of gyration: 13.77 Å; Cα contacts (8 Å, |Δi|>4): 185; chains: 1; bounding box: 32×31×32 Å

Nearest PDB structures (foldseek):
  9bkd-assembly1_G  TM=3.088E-01  e=4.279E+00  Homo sapiens